Protein AF-A0A1G0D298-F1 (afdb_monomer_lite)

Structure (mmCIF, N/CA/C/O backbone):
data_AF-A0A1G0D298-F1
#
_entry.id   AF-A0A1G0D298-F1
#
loop_
_atom_site.group_PDB
_atom_site.id
_atom_site.type_symbol
_atom_site.label_atom_id
_atom_site.label_alt_id
_atom_site.label_comp_id
_atom_site.label_asym_id
_atom_site.label_entity_id
_atom_site.label_seq_id
_atom_site.pdbx_PDB_ins_code
_atom_site.Cartn_x
_atom_site.Cartn_y
_atom_site.Cartn_z
_atom_site.occupancy
_atom_site.B_iso_or_equiv
_atom_site.auth_seq_id
_atom_site.auth_comp_id
_atom_site.auth_asym_id
_atom_site.auth_atom_id
_atom_site.pdbx_PDB_model_num
ATOM 1 N N . MET A 1 1 ? 20.058 -48.415 55.001 1.00 43.28 1 MET A N 1
ATOM 2 C CA . MET A 1 1 ? 18.590 -48.227 55.033 1.00 43.28 1 MET A CA 1
ATOM 3 C C . MET A 1 1 ? 18.294 -46.803 54.599 1.00 43.28 1 MET A C 1
ATOM 5 O O . MET A 1 1 ? 18.730 -45.895 55.290 1.00 43.28 1 MET A O 1
ATOM 9 N N . ALA A 1 2 ? 17.640 -46.599 53.455 1.00 49.59 2 ALA A N 1
ATOM 10 C CA . ALA A 1 2 ? 17.207 -45.273 53.014 1.00 49.59 2 ALA A CA 1
ATOM 11 C C . ALA A 1 2 ? 15.739 -45.077 53.420 1.00 49.59 2 ALA A C 1
ATOM 13 O O . ALA A 1 2 ? 14.892 -45.884 53.045 1.00 49.59 2 ALA A O 1
ATOM 14 N N . ALA A 1 3 ? 15.453 -44.050 54.221 1.00 57.47 3 ALA A N 1
ATOM 15 C CA . ALA A 1 3 ? 14.095 -43.686 54.610 1.00 57.47 3 ALA A CA 1
ATOM 16 C C . ALA A 1 3 ? 13.545 -42.665 53.605 1.00 57.47 3 ALA A C 1
ATOM 18 O O . ALA A 1 3 ? 14.071 -41.560 53.490 1.00 57.47 3 ALA A O 1
ATOM 19 N N . ALA A 1 4 ? 12.509 -43.049 52.860 1.00 60.84 4 ALA A N 1
ATOM 20 C CA . ALA A 1 4 ? 11.798 -42.151 51.959 1.00 60.84 4 ALA A CA 1
ATOM 21 C C . ALA A 1 4 ? 10.780 -41.325 52.761 1.00 60.84 4 ALA A C 1
ATOM 23 O O . ALA A 1 4 ? 9.843 -41.870 53.342 1.00 60.84 4 ALA A O 1
ATOM 24 N N . LEU A 1 5 ? 10.976 -40.008 52.799 1.00 64.50 5 LEU A N 1
ATOM 25 C CA . LEU A 1 5 ? 10.014 -39.054 53.347 1.00 64.50 5 LEU A CA 1
ATOM 26 C C . LEU A 1 5 ? 8.929 -38.804 52.292 1.00 64.50 5 LEU A C 1
ATOM 28 O O . LEU A 1 5 ? 9.199 -38.211 51.250 1.00 64.50 5 LEU A O 1
ATOM 32 N N . ALA A 1 6 ? 7.707 -39.270 52.549 1.00 67.06 6 ALA A N 1
ATOM 33 C CA . ALA A 1 6 ? 6.550 -38.952 51.720 1.00 67.06 6 ALA A CA 1
ATOM 34 C C . ALA A 1 6 ? 5.976 -37.589 52.145 1.00 67.06 6 ALA A C 1
ATOM 36 O O . ALA A 1 6 ? 5.489 -37.447 53.266 1.00 67.06 6 ALA A O 1
ATOM 37 N N . LEU A 1 7 ? 6.035 -36.58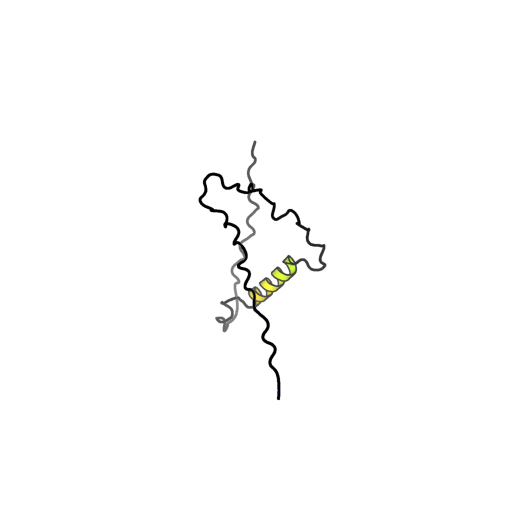6 51.261 1.00 70.19 7 LEU A N 1
ATOM 38 C CA . LEU A 1 7 ? 5.311 -35.325 51.447 1.00 70.19 7 LEU A CA 1
ATOM 39 C C . LEU A 1 7 ? 3.870 -35.467 50.929 1.00 70.19 7 LEU A C 1
ATOM 41 O O . LEU A 1 7 ? 3.675 -36.006 49.837 1.00 70.19 7 LEU A O 1
ATOM 45 N N . PRO A 1 8 ? 2.858 -34.949 51.648 1.00 68.00 8 PRO A N 1
ATOM 46 C CA . PRO A 1 8 ? 1.497 -34.915 51.139 1.00 68.00 8 PRO A CA 1
ATOM 47 C 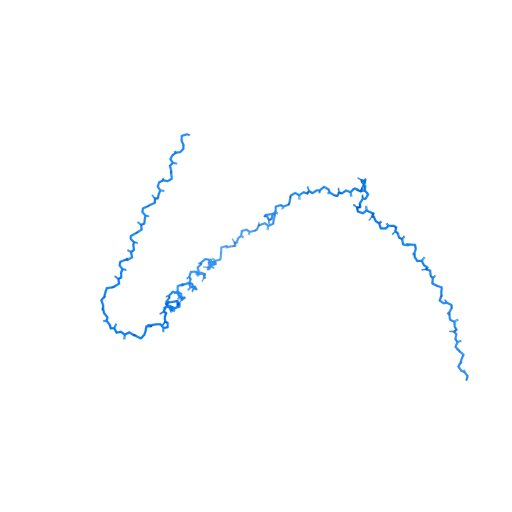C . PRO A 1 8 ? 1.377 -33.849 50.041 1.00 68.00 8 PRO A C 1
ATOM 49 O O . PRO A 1 8 ? 1.589 -32.660 50.282 1.00 68.00 8 PRO A O 1
ATOM 52 N N . LEU A 1 9 ? 1.010 -34.269 48.828 1.00 64.88 9 LEU A N 1
ATOM 53 C CA . LEU A 1 9 ? 0.569 -33.363 47.769 1.00 64.88 9 LEU A CA 1
ATOM 54 C C . LEU A 1 9 ? -0.867 -32.918 48.077 1.00 64.88 9 LEU A C 1
ATOM 56 O O . LEU A 1 9 ? -1.826 -33.638 47.804 1.00 64.88 9 LEU A O 1
ATOM 60 N N . ALA A 1 10 ? -1.026 -31.729 48.654 1.00 68.56 10 ALA A N 1
ATOM 61 C CA . ALA A 1 10 ? -2.328 -31.078 48.735 1.00 68.56 10 ALA A CA 1
ATOM 62 C C . ALA A 1 10 ? -2.649 -30.434 47.377 1.00 68.56 10 ALA A C 1
ATOM 64 O O . ALA A 1 10 ? -2.085 -29.403 47.012 1.00 68.56 10 ALA A O 1
ATOM 65 N N . ALA A 1 11 ? -3.544 -31.059 46.611 1.00 67.69 11 ALA A N 1
ATOM 66 C CA . ALA A 1 11 ? -4.078 -30.487 45.381 1.00 67.69 11 ALA A CA 1
ATOM 67 C C . ALA A 1 11 ? -5.183 -29.474 45.723 1.00 67.69 11 ALA A C 1
ATOM 69 O O . ALA A 1 11 ? -6.336 -29.840 45.941 1.00 67.69 11 ALA A O 1
ATOM 70 N N . CYS A 1 12 ? -4.838 -28.188 45.778 1.00 69.38 12 CYS A N 1
ATOM 71 C CA . CYS A 1 12 ? -5.831 -27.121 45.856 1.00 69.38 12 CYS A CA 1
ATOM 72 C C . CYS A 1 12 ? -6.443 -26.910 44.465 1.00 69.38 12 CYS A C 1
ATOM 74 O O . CYS A 1 12 ? -5.798 -26.338 43.584 1.00 69.38 12 CYS A O 1
ATOM 76 N N . ALA A 1 13 ? -7.683 -27.356 44.257 1.00 67.50 13 ALA A N 1
ATOM 77 C CA . ALA A 1 13 ? -8.453 -26.977 43.078 1.00 67.50 13 ALA A CA 1
ATOM 78 C C . ALA A 1 13 ? -8.683 -25.457 43.113 1.00 67.50 13 ALA A C 1
ATOM 80 O O . ALA A 1 13 ? -9.372 -24.942 43.994 1.00 67.50 13 ALA A O 1
ATOM 81 N N . GLN A 1 14 ? -8.060 -24.731 42.185 1.00 73.50 14 GLN A N 1
ATOM 82 C CA . GLN A 1 14 ? -8.294 -23.299 42.022 1.00 73.50 14 GLN A CA 1
ATOM 83 C C . GLN A 1 14 ? -9.752 -23.104 41.573 1.00 73.50 14 GLN A C 1
ATOM 85 O O . GLN A 1 14 ? -10.165 -23.754 40.605 1.00 73.50 14 GLN A O 1
ATOM 90 N N . PRO A 1 15 ? -10.546 -22.242 42.234 1.00 67.44 15 PRO A N 1
ATOM 91 C CA . PRO A 1 15 ? -11.865 -21.901 41.729 1.00 67.44 15 PRO A CA 1
ATOM 92 C C . PRO A 1 15 ? -11.698 -21.299 40.333 1.00 67.44 15 PRO A C 1
ATOM 94 O O . PRO A 1 15 ? -11.059 -20.263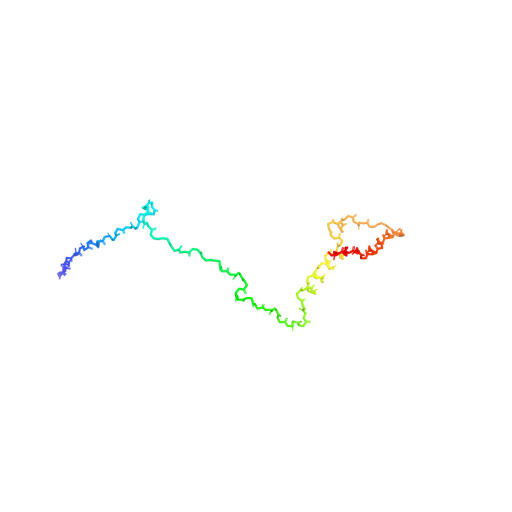 40.153 1.00 67.44 15 PRO A O 1
ATOM 97 N N . THR A 1 16 ? -12.238 -21.984 39.326 1.00 73.12 16 THR A N 1
ATOM 98 C CA . THR A 1 16 ? -12.301 -21.447 37.968 1.00 73.12 16 THR A CA 1
ATOM 99 C C . THR A 1 16 ? -13.255 -20.265 38.000 1.00 73.12 16 THR A C 1
ATOM 101 O O . THR A 1 16 ? -14.446 -20.435 38.263 1.00 73.12 16 THR A O 1
ATOM 104 N N . ALA A 1 17 ? -12.729 -19.061 37.771 1.00 76.00 17 ALA A N 1
ATOM 105 C CA . ALA A 1 17 ? -13.569 -17.891 37.586 1.00 76.00 17 ALA A CA 1
ATOM 106 C C . ALA A 1 17 ? -14.528 -18.159 36.410 1.00 76.00 17 ALA A C 1
ATOM 108 O O . ALA A 1 17 ? -14.085 -18.684 35.381 1.00 76.00 17 ALA A O 1
ATOM 109 N N . PRO A 1 18 ? -15.827 -17.841 36.544 1.00 73.94 18 PRO A N 1
ATOM 110 C CA . PRO A 1 18 ? -16.773 -18.034 35.458 1.00 73.94 18 PRO A CA 1
ATOM 111 C C . PRO A 1 18 ? -16.296 -17.253 34.231 1.00 73.94 18 PRO A C 1
ATOM 113 O O . PRO A 1 18 ? -16.030 -16.051 34.299 1.00 73.94 18 PRO A O 1
ATOM 116 N N . ARG A 1 19 ? -16.151 -17.958 33.106 1.00 75.44 19 ARG A N 1
ATOM 117 C CA . ARG A 1 19 ? -15.831 -17.336 31.822 1.00 75.44 19 ARG A CA 1
ATOM 118 C C . ARG A 1 19 ? -17.016 -16.447 31.419 1.00 75.44 19 ARG A C 1
ATOM 120 O O . ARG A 1 19 ? -18.147 -16.921 31.507 1.00 75.44 19 ARG A O 1
ATOM 127 N N . PRO A 1 20 ? -16.785 -15.204 30.965 1.00 73.12 20 PRO A N 1
ATOM 128 C CA . PRO A 1 20 ? -17.859 -14.357 30.465 1.00 73.12 20 PRO A CA 1
ATOM 129 C C . PRO A 1 20 ? -18.617 -15.066 29.340 1.00 73.12 20 PRO A C 1
ATOM 131 O O . PRO A 1 20 ? -17.998 -15.558 28.391 1.00 73.12 20 PRO A O 1
ATOM 134 N N . ASP A 1 21 ? -19.942 -15.125 29.456 1.00 78.38 21 ASP A N 1
ATOM 135 C CA . ASP A 1 21 ? -20.806 -15.612 28.387 1.00 78.38 21 ASP A CA 1
ATOM 136 C C . ASP A 1 21 ? -20.906 -14.537 27.299 1.00 78.38 21 ASP A C 1
ATOM 138 O O . ASP A 1 21 ? -21.491 -13.469 27.494 1.00 78.38 21 ASP A O 1
ATOM 142 N N . ALA A 1 22 ? -20.316 -14.817 26.138 1.00 72.12 22 ALA A N 1
ATOM 143 C CA . ALA A 1 22 ? -20.362 -13.913 24.995 1.00 72.12 22 ALA A CA 1
ATOM 144 C C . ALA A 1 22 ? -21.789 -13.723 24.444 1.00 72.12 22 ALA A C 1
ATOM 146 O O . ALA A 1 22 ? -22.034 -12.734 23.760 1.00 72.12 22 ALA A O 1
ATOM 147 N N . ALA A 1 23 ? -22.720 -14.637 24.742 1.00 79.38 23 ALA A N 1
ATOM 148 C CA . ALA A 1 23 ? -24.115 -14.563 24.315 1.00 79.38 23 ALA A CA 1
ATOM 149 C C . ALA A 1 23 ? -25.028 -13.837 25.319 1.00 79.38 23 ALA A C 1
ATOM 151 O O . ALA 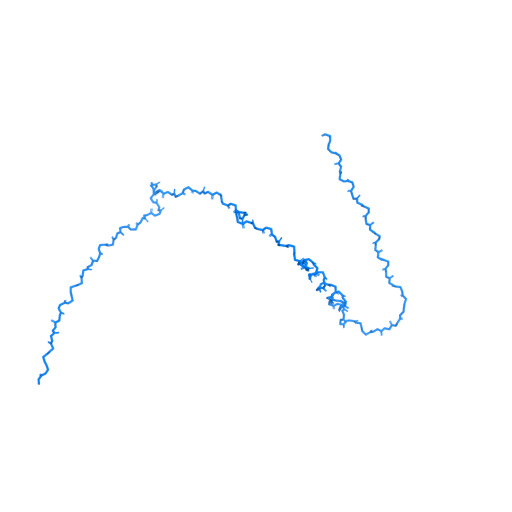A 1 23 ? -26.196 -13.586 25.012 1.00 79.38 23 ALA A O 1
ATOM 152 N N . ALA A 1 24 ? -24.528 -13.472 26.505 1.00 81.88 24 ALA A N 1
ATOM 153 C CA . ALA A 1 24 ? -25.324 -12.735 27.476 1.00 81.88 24 ALA A CA 1
ATOM 154 C C . ALA A 1 24 ? -25.658 -11.326 26.949 1.00 81.88 24 ALA A C 1
ATOM 156 O O . ALA A 1 24 ? -24.781 -10.540 26.598 1.00 81.88 24 ALA A O 1
ATOM 157 N N . ALA A 1 25 ? -26.952 -10.990 26.930 1.00 77.19 25 ALA A N 1
ATOM 158 C CA . ALA A 1 25 ? -27.475 -9.751 26.339 1.00 77.19 25 ALA A CA 1
ATOM 159 C C . ALA A 1 25 ? -26.912 -8.459 26.963 1.00 77.19 25 ALA A C 1
ATOM 161 O O . ALA A 1 25 ? -26.899 -7.416 26.318 1.00 77.19 25 ALA A O 1
ATOM 162 N N . ASN A 1 26 ? -26.438 -8.535 28.209 1.00 80.81 26 ASN A N 1
ATOM 163 C CA . ASN A 1 26 ? -25.892 -7.403 28.960 1.00 80.81 26 ASN A CA 1
ATOM 164 C C . ASN A 1 26 ? -24.359 -7.422 29.034 1.00 80.81 26 ASN A C 1
ATOM 166 O O . ASN A 1 26 ? -23.772 -6.743 29.878 1.00 80.81 26 ASN A O 1
ATOM 170 N N . THR A 1 27 ? -23.696 -8.218 28.194 1.00 82.12 27 THR A N 1
ATOM 171 C CA . THR A 1 27 ? -22.236 -8.233 28.133 1.00 82.12 27 THR A CA 1
ATOM 172 C C . THR A 1 27 ? -21.743 -6.876 27.644 1.00 82.12 27 THR A C 1
ATOM 174 O O . THR A 1 27 ? -22.035 -6.456 26.526 1.00 82.12 27 THR A O 1
ATOM 177 N N . ALA A 1 28 ? -21.000 -6.172 28.498 1.00 80.88 28 ALA A N 1
ATOM 178 C CA . ALA A 1 28 ? -20.390 -4.902 28.135 1.00 80.88 28 ALA A CA 1
ATOM 179 C C . ALA A 1 28 ? -19.384 -5.125 26.996 1.00 80.88 28 ALA A C 1
ATOM 181 O O . ALA A 1 28 ? -18.436 -5.900 27.137 1.00 80.88 28 ALA A O 1
ATOM 182 N N . VAL A 1 29 ? -19.589 -4.438 25.871 1.00 83.06 29 VAL A N 1
ATOM 183 C CA . VAL A 1 29 ? -18.688 -4.480 24.714 1.00 83.06 29 VAL A CA 1
ATOM 184 C C . VAL A 1 29 ? -17.910 -3.165 24.648 1.00 83.06 29 VAL A C 1
ATOM 186 O O . VAL A 1 29 ? -18.516 -2.099 24.794 1.00 83.06 29 VAL A O 1
ATOM 189 N N . PRO A 1 30 ? -16.583 -3.196 24.429 1.00 86.44 30 PRO A N 1
ATOM 190 C CA . PRO A 1 30 ? -15.816 -1.983 24.180 1.00 86.44 30 PRO A CA 1
ATOM 191 C C . PRO A 1 30 ? -16.364 -1.219 22.972 1.00 86.44 30 PRO A C 1
ATOM 193 O O . PRO A 1 30 ? -16.674 -1.813 21.939 1.00 86.44 30 PRO A O 1
ATOM 196 N N . ALA A 1 31 ? -16.446 0.107 23.079 1.00 88.25 31 ALA A N 1
ATOM 197 C CA . ALA A 1 31 ? -16.812 0.942 21.944 1.00 88.25 31 ALA A CA 1
ATOM 198 C C . ALA A 1 31 ? -15.761 0.808 20.830 1.00 88.25 31 ALA A C 1
ATOM 200 O O . ALA A 1 31 ? -14.562 0.968 21.066 1.00 88.25 31 ALA A O 1
ATOM 201 N N . SER A 1 32 ? -16.207 0.526 19.607 1.00 89.44 32 SER A N 1
ATOM 202 C CA . SER A 1 32 ? -15.338 0.522 18.433 1.00 89.44 32 SER A CA 1
ATOM 203 C C . SER A 1 32 ? -14.967 1.957 18.053 1.00 89.44 32 SER A C 1
ATOM 205 O O . SER A 1 32 ? -15.852 2.775 17.803 1.00 89.44 32 SER A O 1
ATOM 207 N N . GLY A 1 33 ? -13.670 2.254 17.977 1.00 92.31 33 GLY A N 1
ATOM 208 C CA . GLY A 1 33 ? -13.147 3.525 17.475 1.00 92.31 33 GLY A CA 1
ATOM 209 C C . GLY A 1 33 ? -12.404 3.340 16.153 1.00 92.31 33 GLY A C 1
ATOM 210 O O . GLY A 1 33 ? -11.713 2.339 15.963 1.00 92.31 33 GLY A O 1
ATOM 211 N N . TYR A 1 34 ? -12.520 4.310 15.242 1.00 93.12 34 TYR A N 1
ATOM 212 C CA . TYR A 1 34 ? -11.660 4.361 14.060 1.00 93.12 34 TYR A CA 1
ATOM 213 C C . TYR A 1 34 ? -10.287 4.904 14.453 1.00 93.12 34 TYR A C 1
ATOM 215 O O . TYR A 1 34 ? -10.177 6.008 14.988 1.00 93.12 34 TYR A O 1
ATOM 223 N N . ARG A 1 35 ? -9.238 4.141 14.148 1.00 94.25 35 ARG A N 1
ATOM 224 C CA . ARG A 1 35 ? -7.852 4.583 14.270 1.00 94.25 35 ARG A CA 1
ATOM 225 C C . ARG A 1 35 ? -7.264 4.724 12.875 1.00 94.25 35 ARG A C 1
ATOM 227 O O . ARG A 1 35 ? -7.267 3.765 12.107 1.00 94.25 35 ARG A O 1
ATOM 234 N N . SER A 1 36 ? -6.770 5.915 12.547 1.00 95.25 36 SER A N 1
ATOM 23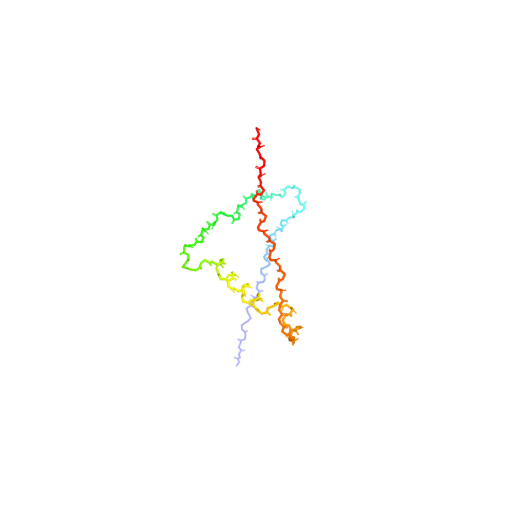5 C CA . SER A 1 36 ? -6.165 6.155 11.237 1.00 95.25 36 SER A CA 1
ATOM 236 C C . SER A 1 36 ? -4.895 5.325 11.075 1.00 95.25 36 SER A C 1
ATOM 238 O O . SER A 1 36 ? -4.008 5.355 11.927 1.00 95.25 36 SER A O 1
ATOM 240 N N . VAL A 1 37 ? -4.759 4.655 9.931 1.00 94.00 37 VAL A N 1
ATOM 241 C CA . VAL A 1 37 ? -3.511 3.974 9.544 1.00 94.00 37 VAL A CA 1
ATOM 242 C C . VAL A 1 37 ? -2.342 4.950 9.369 1.00 94.00 37 VAL A C 1
ATOM 244 O O . VAL A 1 37 ? -1.184 4.548 9.423 1.00 94.00 37 VAL A O 1
ATOM 247 N N . PHE A 1 38 ? -2.642 6.242 9.214 1.00 95.56 38 PHE A N 1
ATOM 248 C CA . PHE A 1 38 ? -1.660 7.313 9.078 1.00 95.56 38 PHE A CA 1
ATOM 249 C C . PHE A 1 38 ? -1.362 8.042 10.391 1.00 95.56 38 PHE A C 1
ATOM 251 O O . PHE A 1 38 ? -0.645 9.036 10.362 1.00 95.56 38 PHE A O 1
ATOM 258 N N . GLU A 1 39 ? -1.871 7.578 11.541 1.00 96.00 39 GLU A N 1
ATOM 259 C CA . GLU A 1 39 ? -1.594 8.214 12.844 1.00 96.00 39 GLU A CA 1
ATOM 260 C C . GLU A 1 39 ? -0.087 8.362 13.111 1.00 96.00 39 GLU A C 1
ATOM 262 O O . GLU A 1 39 ? 0.345 9.330 13.727 1.00 96.00 39 GLU A O 1
ATOM 267 N N . HIS A 1 40 ? 0.712 7.436 12.573 1.00 94.38 40 HIS A N 1
ATOM 268 C CA . HIS A 1 40 ? 2.173 7.422 12.685 1.00 94.38 40 HIS A CA 1
ATOM 269 C C . HIS A 1 40 ? 2.864 7.573 11.329 1.00 94.38 40 HIS A C 1
ATOM 271 O O . HIS A 1 40 ? 4.001 7.131 11.157 1.00 94.38 40 HIS A O 1
ATOM 277 N N . TYR A 1 41 ? 2.178 8.153 10.340 1.00 92.88 41 TYR A N 1
ATOM 278 C CA . TYR A 1 41 ? 2.779 8.368 9.032 1.00 92.88 41 TYR A CA 1
ATOM 2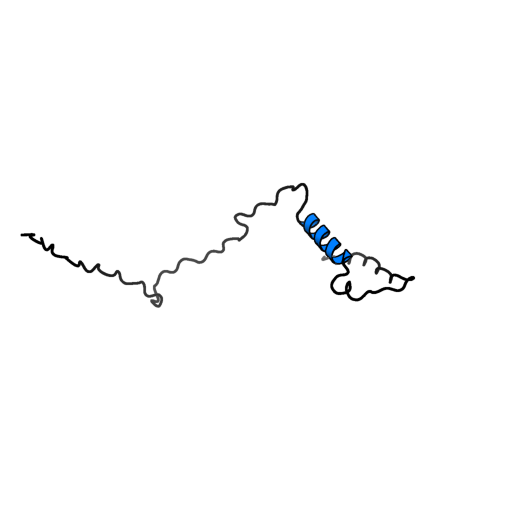79 C C . TYR A 1 41 ? 3.986 9.297 9.152 1.00 92.88 41 TYR A C 1
ATOM 281 O O . TYR A 1 41 ? 3.896 10.411 9.669 1.00 92.88 41 TYR A O 1
ATOM 289 N N . ARG A 1 42 ? 5.119 8.843 8.618 1.00 90.38 42 ARG A N 1
ATOM 290 C CA . ARG A 1 42 ? 6.317 9.654 8.443 1.00 90.38 42 ARG A CA 1
ATOM 291 C C . ARG A 1 42 ? 6.587 9.775 6.951 1.00 90.38 42 ARG A C 1
ATOM 293 O O . ARG A 1 42 ? 6.650 8.763 6.258 1.00 90.38 42 ARG A O 1
ATOM 300 N N . ALA A 1 43 ? 6.781 11.002 6.478 1.00 85.94 43 ALA A N 1
ATOM 301 C CA . ALA A 1 43 ? 7.252 11.225 5.120 1.00 85.94 43 ALA A CA 1
ATOM 302 C C . ALA A 1 43 ? 8.613 10.540 4.911 1.00 85.94 43 ALA A C 1
ATOM 304 O O . ALA A 1 43 ? 9.469 10.557 5.803 1.00 85.94 43 ALA A O 1
ATOM 305 N N . ALA A 1 44 ? 8.803 9.949 3.731 1.00 81.38 44 ALA A N 1
ATOM 306 C CA . ALA A 1 44 ? 10.111 9.462 3.315 1.00 81.38 44 ALA A CA 1
ATOM 307 C C . ALA A 1 44 ? 11.106 10.634 3.271 1.00 81.38 44 ALA A C 1
ATOM 309 O O . ALA A 1 44 ? 10.739 11.759 2.923 1.00 81.38 44 ALA A O 1
ATOM 310 N N . GLY A 1 45 ? 12.352 10.380 3.674 1.00 81.19 45 GLY A N 1
ATOM 311 C CA . GLY A 1 45 ? 13.410 11.386 3.616 1.00 81.19 45 GLY A CA 1
ATOM 312 C C . GLY A 1 45 ? 13.789 11.727 2.174 1.00 81.19 45 GLY A C 1
ATOM 313 O O . GLY A 1 45 ? 13.459 11.000 1.239 1.00 81.19 45 GLY A O 1
ATOM 314 N N . ASN A 1 46 ? 14.529 12.824 1.998 1.00 74.19 46 ASN A N 1
ATOM 315 C CA . ASN A 1 46 ? 15.143 13.150 0.711 1.00 74.19 46 ASN A CA 1
ATOM 316 C C . ASN A 1 46 ? 16.315 12.196 0.457 1.00 74.19 46 ASN A C 1
ATOM 318 O O . ASN A 1 46 ? 17.467 12.492 0.771 1.00 74.19 46 ASN A O 1
ATOM 322 N N . GLU A 1 47 ? 15.999 11.019 -0.064 1.00 79.31 47 GLU A N 1
ATOM 323 C CA . GLU A 1 47 ? 16.978 10.034 -0.498 1.00 79.31 47 GLU A CA 1
ATOM 324 C C . GLU A 1 47 ? 17.716 10.551 -1.739 1.00 79.31 47 GLU A C 1
ATOM 326 O O . GLU A 1 47 ? 17.113 11.114 -2.654 1.00 79.31 47 GLU A O 1
ATOM 331 N N . GLN A 1 48 ? 19.035 10.338 -1.785 1.00 79.25 48 GLN A N 1
ATOM 332 C CA . GLN A 1 48 ? 19.868 10.678 -2.949 1.00 79.25 48 GLN A CA 1
ATOM 333 C C . GLN A 1 48 ? 19.406 9.942 -4.215 1.00 79.25 48 GLN A C 1
ATOM 335 O O . GLN A 1 48 ? 19.551 10.455 -5.323 1.00 79.25 48 GLN A O 1
ATOM 340 N N . THR A 1 49 ? 18.801 8.767 -4.042 1.00 78.62 49 THR A N 1
ATOM 341 C CA . THR A 1 49 ? 18.153 8.007 -5.107 1.00 78.62 49 THR A CA 1
ATOM 342 C C . THR A 1 49 ? 16.736 7.665 -4.655 1.00 78.62 49 THR A C 1
ATOM 344 O O . THR A 1 49 ? 16.558 6.721 -3.891 1.00 78.62 49 THR A O 1
ATOM 347 N N . PRO A 1 50 ? 15.721 8.424 -5.104 1.00 83.50 50 PRO A N 1
ATOM 348 C CA . PRO A 1 50 ? 14.328 8.143 -4.794 1.00 83.50 50 PRO A CA 1
ATOM 349 C C . PRO A 1 50 ? 13.938 6.714 -5.205 1.00 83.50 50 PRO A C 1
ATOM 351 O O . PRO A 1 50 ? 14.371 6.263 -6.273 1.00 83.50 50 PRO A O 1
ATOM 354 N N . PRO A 1 51 ? 13.034 6.030 -4.482 1.00 82.44 51 PRO A N 1
ATOM 355 C CA . PRO A 1 51 ? 12.648 4.649 -4.793 1.00 82.44 51 PRO A CA 1
ATOM 356 C C . PRO A 1 51 ? 12.089 4.505 -6.215 1.00 82.44 51 PRO A C 1
ATOM 358 O O . PRO A 1 51 ? 12.331 3.520 -6.910 1.00 82.44 51 PRO A O 1
ATOM 361 N N . ALA A 1 52 ? 11.418 5.553 -6.701 1.00 86.31 52 ALA A N 1
ATOM 362 C CA . ALA A 1 52 ? 10.914 5.630 -8.066 1.00 86.31 52 ALA A CA 1
ATOM 363 C C . ALA A 1 52 ? 12.019 5.575 -9.140 1.00 86.31 52 ALA A C 1
ATOM 365 O O . ALA A 1 52 ? 11.759 5.119 -10.250 1.00 86.31 52 ALA A O 1
ATOM 366 N N . GLN A 1 53 ? 13.239 6.051 -8.860 1.00 88.00 53 GLN A N 1
ATOM 367 C CA . GLN A 1 53 ? 14.365 5.915 -9.793 1.00 88.00 53 GLN A CA 1
ATOM 368 C C . GLN A 1 53 ? 14.853 4.466 -9.869 1.00 88.00 53 GLN A C 1
ATOM 370 O O . GLN A 1 53 ? 15.079 3.970 -10.969 1.00 88.00 53 GLN A O 1
ATOM 375 N N . VAL A 1 54 ? 14.931 3.772 -8.730 1.00 90.88 54 VAL A N 1
ATOM 376 C CA . VAL A 1 54 ? 15.319 2.353 -8.675 1.00 90.88 54 VAL A CA 1
ATOM 377 C C . VAL A 1 54 ? 14.346 1.496 -9.484 1.00 90.88 54 VAL A C 1
ATOM 379 O O . VAL A 1 54 ? 14.761 0.667 -10.288 1.00 90.88 54 VAL A O 1
ATOM 382 N N . TRP A 1 55 ? 13.043 1.727 -9.318 1.00 91.56 55 TRP A N 1
ATOM 383 C CA . TRP A 1 55 ? 12.020 0.969 -10.041 1.00 91.56 55 TRP A CA 1
ATOM 384 C C . TRP A 1 55 ? 12.015 1.256 -11.540 1.00 91.56 55 TRP A C 1
ATOM 386 O O . TRP A 1 55 ? 11.833 0.339 -12.334 1.00 91.56 55 TRP A O 1
ATOM 396 N N . ARG A 1 56 ? 12.252 2.510 -11.940 1.00 93.44 56 ARG A N 1
ATOM 397 C CA . ARG A 1 56 ? 12.404 2.852 -13.360 1.00 93.44 56 ARG A CA 1
ATOM 398 C C . ARG A 1 56 ? 13.593 2.132 -13.983 1.00 93.44 56 ARG A C 1
ATOM 400 O O . ARG A 1 56 ? 13.403 1.459 -14.983 1.00 93.44 56 ARG A O 1
ATOM 407 N N . ALA A 1 57 ? 14.758 2.174 -13.340 1.00 92.94 57 ALA A N 1
ATOM 408 C CA . ALA A 1 57 ? 15.946 1.483 -13.834 1.00 92.94 57 ALA A CA 1
ATOM 409 C C . ALA A 1 57 ? 15.725 -0.035 -13.981 1.00 92.94 57 ALA A C 1
ATOM 411 O O . ALA A 1 57 ? 16.131 -0.626 -14.978 1.00 92.94 57 ALA A O 1
ATOM 412 N N . ALA A 1 58 ? 15.039 -0.664 -13.021 1.00 90.25 58 ALA A N 1
ATOM 413 C CA . ALA A 1 58 ? 14.687 -2.080 -13.114 1.00 90.25 58 ALA A CA 1
ATOM 414 C C . ALA A 1 58 ? 13.748 -2.373 -14.299 1.00 90.25 58 ALA A C 1
ATOM 416 O O . ALA A 1 58 ? 13.951 -3.346 -15.025 1.00 90.25 58 ALA A O 1
ATOM 417 N N . ASN A 1 59 ? 12.747 -1.520 -14.524 1.00 90.81 59 ASN A N 1
ATOM 418 C CA . ASN A 1 59 ? 11.828 -1.663 -15.652 1.00 90.81 59 ASN A CA 1
ATOM 419 C C . ASN A 1 59 ? 12.528 -1.443 -16.997 1.00 90.81 59 ASN A C 1
ATOM 421 O O . ASN A 1 59 ? 12.258 -2.182 -17.940 1.00 90.81 59 ASN A O 1
ATOM 425 N N . ASP A 1 60 ? 13.433 -0.468 -17.078 1.00 90.75 60 ASP A N 1
ATOM 426 C CA . ASP A 1 60 ? 14.215 -0.185 -18.281 1.00 90.75 60 ASP A CA 1
ATOM 427 C C . ASP A 1 60 ? 15.112 -1.376 -18.644 1.00 90.75 60 ASP A C 1
ATOM 429 O O . ASP A 1 60 ? 15.206 -1.743 -19.815 1.00 90.75 60 ASP A O 1
ATOM 433 N N . GLU A 1 61 ? 15.710 -2.040 -17.651 1.00 88.19 61 GLU A N 1
ATOM 434 C CA . GLU A 1 61 ? 16.505 -3.247 -17.887 1.00 88.19 61 GLU A CA 1
ATOM 435 C C . GLU A 1 61 ? 15.644 -4.403 -18.412 1.00 88.19 61 GLU A C 1
ATOM 437 O O . GLU A 1 61 ? 15.994 -5.041 -19.404 1.00 88.19 61 GLU A O 1
ATOM 442 N N . VAL A 1 62 ? 14.471 -4.643 -17.821 1.00 84.81 62 VAL A N 1
ATOM 443 C CA . VAL A 1 62 ? 13.535 -5.666 -18.320 1.00 84.81 62 VAL A CA 1
ATOM 444 C C . VAL A 1 62 ? 13.026 -5.326 -19.727 1.00 84.81 62 VAL A C 1
ATOM 446 O O . VAL A 1 62 ? 12.893 -6.219 -20.569 1.00 84.81 62 VAL A O 1
ATOM 449 N N . ALA A 1 63 ? 12.779 -4.046 -20.014 1.00 83.25 63 ALA A N 1
ATOM 450 C CA . ALA A 1 63 ? 12.390 -3.581 -21.341 1.00 83.25 63 ALA A CA 1
ATOM 451 C C . ALA A 1 63 ? 13.508 -3.806 -22.371 1.00 83.25 63 ALA A C 1
ATOM 453 O O . ALA A 1 63 ? 13.235 -4.271 -23.478 1.00 83.25 63 ALA A O 1
ATOM 454 N N . ARG A 1 64 ? 14.770 -3.551 -21.999 1.00 81.75 64 ARG A N 1
ATOM 455 C CA . ARG A 1 64 ? 15.955 -3.799 -22.838 1.00 81.75 64 ARG A CA 1
ATOM 456 C C . ARG A 1 64 ? 16.135 -5.279 -23.168 1.00 81.75 64 ARG A C 1
ATOM 458 O O . ARG A 1 64 ? 16.571 -5.609 -24.267 1.00 81.75 64 ARG A O 1
ATOM 465 N N . LEU A 1 65 ? 15.765 -6.164 -22.247 1.00 80.75 65 LEU A N 1
ATOM 466 C CA . LEU A 1 65 ? 15.752 -7.613 -22.462 1.00 80.75 65 LEU A CA 1
ATOM 467 C C . LEU A 1 65 ? 14.593 -8.078 -23.371 1.00 80.75 65 LEU A C 1
ATOM 469 O O . LEU A 1 65 ? 14.483 -9.266 -23.663 1.00 80.75 65 LEU A O 1
ATOM 473 N N . GLY A 1 66 ? 13.740 -7.160 -23.844 1.00 72.19 66 GLY A N 1
ATOM 474 C CA . GLY A 1 66 ? 12.661 -7.436 -24.796 1.00 72.19 66 GLY A CA 1
ATOM 475 C C . GLY A 1 66 ? 11.438 -8.126 -24.187 1.00 72.19 66 GLY A C 1
ATOM 476 O O . GLY A 1 66 ? 10.553 -8.566 -24.925 1.00 72.19 66 GLY A O 1
ATOM 477 N N . GLY A 1 67 ? 11.364 -8.248 -22.857 1.00 68.94 67 GLY A N 1
ATOM 478 C CA . GLY A 1 67 ? 10.336 -9.046 -22.181 1.00 68.94 67 GLY A CA 1
ATOM 479 C C . GLY A 1 67 ? 10.265 -10.491 -22.707 1.00 68.94 67 GLY A C 1
ATOM 480 O O . GLY A 1 67 ? 11.217 -11.009 -23.286 1.00 68.94 67 GLY A O 1
ATOM 481 N N . HIS A 1 68 ? 9.111 -11.153 -22.573 1.00 60.78 68 HIS A N 1
ATOM 482 C CA . HIS A 1 68 ? 8.896 -12.504 -23.127 1.00 60.78 68 HIS A CA 1
ATOM 483 C C . HIS A 1 68 ? 9.100 -12.612 -24.658 1.00 60.78 68 HIS A C 1
ATOM 485 O O . HIS A 1 68 ? 9.179 -13.725 -25.174 1.00 60.78 68 HIS A O 1
ATOM 491 N N . ALA A 1 69 ? 9.218 -11.496 -25.389 1.00 59.50 69 ALA A N 1
ATOM 492 C CA . ALA A 1 69 ? 9.488 -11.482 -26.827 1.00 59.50 69 ALA A CA 1
ATOM 493 C C . ALA A 1 69 ? 10.988 -11.614 -27.181 1.00 59.50 69 ALA A C 1
ATOM 495 O O . ALA A 1 69 ? 11.313 -11.922 -28.327 1.00 59.50 69 ALA A O 1
ATOM 496 N N . GLY A 1 70 ? 11.906 -11.441 -26.219 1.00 55.72 70 GLY A N 1
ATOM 497 C CA . GLY A 1 70 ? 13.359 -11.516 -26.440 1.00 55.72 70 GLY A CA 1
ATOM 498 C C . GLY A 1 70 ? 13.899 -12.912 -26.787 1.00 55.72 70 GLY A C 1
ATOM 499 O O . GLY A 1 70 ? 14.979 -13.027 -27.355 1.00 55.72 70 GLY A O 1
ATOM 500 N N . HIS A 1 71 ? 13.143 -13.983 -26.517 1.00 54.19 71 HIS A N 1
ATOM 501 C CA . HIS A 1 71 ? 13.498 -15.348 -26.943 1.00 54.19 71 HIS A CA 1
ATOM 502 C C . HIS A 1 71 ? 13.040 -15.694 -28.367 1.00 54.19 71 HIS A C 1
ATOM 504 O O . HIS A 1 71 ? 13.300 -16.797 -28.832 1.00 54.19 71 HIS A O 1
ATOM 510 N N . SER A 1 72 ? 12.332 -14.792 -29.055 1.00 51.53 72 SER A N 1
ATOM 511 C CA . SER A 1 72 ? 11.746 -15.068 -30.378 1.00 51.53 72 SER A CA 1
ATOM 512 C C . SER A 1 72 ? 12.494 -14.417 -31.541 1.00 51.53 72 SER A C 1
ATOM 514 O O . SER A 1 72 ? 11.993 -14.440 -32.662 1.00 51.53 72 SER A O 1
ATOM 516 N N . LYS A 1 73 ? 13.658 -13.802 -31.302 1.00 49.88 73 LYS A N 1
ATOM 517 C CA . LYS A 1 73 ? 14.351 -13.010 -32.320 1.00 49.88 73 LYS A CA 1
ATOM 518 C C . LYS A 1 73 ? 15.761 -13.538 -32.580 1.00 49.88 73 LYS A C 1
ATOM 520 O O . LYS A 1 73 ? 16.752 -12.967 -32.145 1.00 49.88 73 LYS A O 1
ATOM 525 N N . GLU A 1 74 ? 15.826 -14.654 -33.299 1.00 50.50 74 GLU A N 1
ATOM 526 C CA . GLU A 1 74 ? 16.892 -14.844 -34.285 1.00 50.50 74 GLU A CA 1
ATOM 527 C C . GLU A 1 74 ? 16.548 -13.916 -35.467 1.00 50.50 74 GLU A C 1
ATOM 529 O O . GLU A 1 74 ? 15.520 -14.083 -36.122 1.00 50.50 74 GLU A O 1
ATOM 534 N N . ASP A 1 75 ? 17.337 -12.853 -35.646 1.00 52.31 75 ASP A N 1
ATOM 535 C CA . ASP A 1 75 ? 17.109 -11.782 -36.630 1.00 52.31 75 ASP A CA 1
ATOM 536 C C . ASP A 1 75 ? 17.239 -12.251 -38.093 1.00 52.31 75 ASP A C 1
ATOM 538 O O . ASP A 1 75 ? 18.011 -13.161 -38.407 1.00 52.31 75 ASP A O 1
ATOM 542 N N . PRO A 1 76 ? 16.598 -11.526 -39.030 1.00 42.75 76 PRO A N 1
ATOM 543 C CA . PRO A 1 76 ? 17.412 -10.863 -40.055 1.00 42.75 76 PRO A CA 1
ATOM 544 C C . PRO A 1 76 ? 17.065 -9.363 -40.227 1.00 42.75 76 PRO A C 1
ATOM 546 O O . PRO A 1 76 ? 16.079 -8.882 -39.663 1.00 42.75 76 PRO A O 1
ATOM 549 N N . PRO A 1 77 ? 17.910 -8.593 -40.945 1.00 50.16 77 PRO A N 1
ATOM 550 C CA . PRO A 1 77 ? 18.098 -7.171 -40.696 1.00 50.16 77 PRO A CA 1
ATOM 551 C C . PRO A 1 77 ? 17.135 -6.247 -41.454 1.00 50.16 77 PRO A C 1
ATOM 553 O O . PRO A 1 77 ? 16.671 -6.539 -42.551 1.00 50.16 77 PRO A O 1
ATOM 556 N N . ASP A 1 78 ? 17.021 -5.064 -40.856 1.00 51.12 78 ASP A N 1
ATOM 557 C CA . ASP A 1 78 ? 16.746 -3.749 -41.429 1.00 51.12 78 ASP A CA 1
ATOM 558 C C . ASP A 1 78 ? 15.313 -3.307 -41.781 1.00 51.12 78 ASP A C 1
ATOM 560 O O . ASP A 1 78 ? 14.529 -3.958 -42.465 1.00 51.12 78 ASP A O 1
ATOM 564 N N . THR A 1 79 ? 15.090 -2.050 -41.390 1.00 50.09 79 THR A N 1
ATOM 565 C CA . THR A 1 79 ? 14.033 -1.094 -41.745 1.00 50.09 79 THR A CA 1
ATOM 566 C C . THR A 1 79 ? 12.657 -1.162 -41.058 1.00 50.09 79 THR A C 1
ATOM 568 O O . THR A 1 79 ? 11.878 -2.101 -41.175 1.00 50.09 79 THR A O 1
ATOM 571 N N . SER A 1 80 ? 12.339 -0.013 -40.442 1.00 47.09 80 SER A N 1
ATOM 572 C CA . SER A 1 80 ? 11.034 0.468 -39.961 1.00 47.09 80 SER A CA 1
ATOM 573 C C . SER A 1 80 ? 10.611 0.027 -38.555 1.00 47.09 80 SER A C 1
ATOM 575 O O . SER A 1 80 ? 9.791 -0.868 -38.365 1.00 47.09 80 SER A O 1
ATOM 577 N N . ALA A 1 81 ? 11.100 0.756 -37.545 1.00 56.62 81 ALA A N 1
ATOM 578 C CA . ALA A 1 81 ? 10.404 0.846 -36.264 1.00 56.62 81 ALA A CA 1
ATOM 579 C C . ALA A 1 81 ? 8.982 1.401 -36.498 1.00 56.62 81 ALA A C 1
ATOM 581 O O . ALA A 1 81 ? 8.850 2.415 -37.192 1.00 56.62 81 ALA A O 1
ATOM 582 N N . PRO A 1 82 ? 7.914 0.797 -35.945 1.00 50.56 82 PRO A N 1
ATOM 583 C CA . PRO A 1 82 ? 6.606 1.426 -35.991 1.00 50.56 82 PRO A CA 1
ATOM 584 C C . PRO A 1 82 ? 6.647 2.695 -35.135 1.00 50.56 82 PRO A C 1
ATOM 586 O O . PRO A 1 82 ? 7.180 2.698 -34.023 1.00 50.56 82 PRO A O 1
ATOM 589 N N . ALA A 1 83 ? 6.117 3.783 -35.693 1.00 60.47 83 ALA A N 1
ATOM 590 C CA . ALA A 1 83 ? 6.086 5.093 -35.065 1.00 60.47 83 ALA A CA 1
ATOM 591 C C . ALA A 1 83 ? 5.510 5.009 -33.646 1.00 60.47 83 ALA A C 1
ATOM 593 O O . ALA A 1 83 ? 4.411 4.495 -33.426 1.00 60.47 83 ALA A O 1
ATOM 594 N N . GLN A 1 84 ? 6.262 5.548 -32.690 1.00 61.75 84 GLN A N 1
ATOM 595 C CA . GLN A 1 84 ? 5.780 5.816 -31.344 1.00 61.75 84 GLN A CA 1
ATOM 596 C C . GLN A 1 84 ? 4.530 6.710 -31.469 1.00 61.75 84 GLN A C 1
ATOM 598 O O . GLN A 1 84 ? 4.605 7.740 -32.150 1.00 61.75 84 GLN A O 1
ATOM 603 N N . PRO A 1 85 ? 3.368 6.342 -30.899 1.00 57.50 85 PRO A N 1
ATOM 604 C CA . PRO A 1 85 ? 2.198 7.203 -30.972 1.00 57.50 85 PRO A CA 1
ATOM 605 C C . PRO A 1 85 ? 2.513 8.521 -30.260 1.00 57.50 85 PRO A C 1
ATOM 607 O O . PRO A 1 85 ? 3.076 8.529 -29.163 1.00 57.50 85 PRO A O 1
ATOM 610 N N . ALA A 1 86 ? 2.187 9.632 -30.923 1.00 66.94 86 ALA A N 1
ATOM 611 C CA . ALA A 1 86 ? 2.399 10.974 -30.398 1.00 66.94 86 ALA A CA 1
ATOM 612 C C . ALA A 1 86 ? 1.766 11.123 -28.999 1.00 66.94 86 ALA A C 1
ATOM 614 O O . ALA A 1 86 ? 0.734 10.497 -28.732 1.00 66.94 86 ALA A O 1
ATOM 615 N N . PRO A 1 87 ? 2.334 11.962 -28.110 1.00 60.47 87 PRO A N 1
ATOM 616 C CA . PRO A 1 87 ? 1.732 12.212 -26.810 1.00 60.47 87 PRO A CA 1
ATOM 617 C C . PRO A 1 87 ? 0.303 12.727 -27.006 1.00 60.47 87 PRO A C 1
ATOM 619 O O . PRO A 1 87 ? 0.086 13.723 -27.699 1.00 60.47 87 PRO A O 1
ATOM 622 N N . LEU A 1 88 ? -0.670 12.051 -26.393 1.00 58.44 88 LEU A N 1
ATOM 623 C CA . LEU A 1 88 ? -2.022 12.579 -26.250 1.00 58.44 88 LEU A CA 1
ATOM 624 C C . LEU A 1 88 ? -1.920 13.941 -25.553 1.00 58.44 88 LEU A C 1
ATOM 626 O O . LEU A 1 88 ? -1.373 14.042 -24.454 1.00 58.44 88 LEU A O 1
ATOM 630 N N . ALA A 1 89 ? -2.422 14.989 -26.210 1.00 66.69 89 ALA A N 1
ATOM 631 C CA . ALA A 1 89 ? -2.570 16.304 -25.599 1.00 66.69 89 ALA A CA 1
ATOM 632 C C . ALA A 1 89 ? -3.302 16.168 -24.247 1.00 66.69 89 ALA A C 1
ATOM 634 O O . ALA A 1 89 ? -4.205 15.331 -24.140 1.00 66.69 89 ALA A O 1
ATOM 635 N N . PRO A 1 90 ? -2.945 16.958 -23.215 1.00 59.38 90 PRO A N 1
ATOM 636 C CA . PRO A 1 90 ? -3.595 16.844 -21.919 1.00 59.38 90 PRO A CA 1
ATOM 637 C C . PRO A 1 90 ? -5.096 17.087 -22.079 1.00 59.38 90 PRO A C 1
ATOM 639 O O . PRO A 1 90 ? -5.523 18.115 -22.614 1.00 59.38 90 PRO A O 1
ATOM 642 N N . ALA A 1 91 ? -5.895 16.122 -21.622 1.00 57.22 91 ALA A N 1
ATOM 643 C CA . ALA A 1 91 ? -7.333 16.277 -21.526 1.00 57.22 91 ALA A CA 1
ATOM 644 C C . ALA A 1 91 ? -7.623 17.490 -20.632 1.00 57.22 91 ALA A C 1
ATOM 646 O O . ALA A 1 91 ? -7.220 17.532 -19.469 1.00 57.22 91 ALA A O 1
ATOM 647 N N . ARG A 1 92 ? -8.298 18.502 -21.187 1.00 58.00 92 ARG A N 1
ATOM 648 C CA . ARG A 1 92 ? -8.846 19.606 -20.399 1.00 58.00 92 ARG A CA 1
ATOM 649 C C . ARG A 1 92 ? -9.923 19.020 -19.491 1.00 58.00 92 ARG A C 1
ATOM 651 O O . ARG A 1 92 ? -11.017 18.713 -19.956 1.00 58.00 92 ARG A O 1
ATOM 658 N N . HIS A 1 93 ? -9.597 18.818 -18.218 1.00 58.44 93 HIS A N 1
ATOM 659 C CA . HIS A 1 93 ? -10.604 18.550 -17.201 1.00 58.44 93 HIS A CA 1
ATOM 660 C C . HIS A 1 93 ? -11.479 19.798 -17.083 1.00 58.44 93 HIS A C 1
ATOM 662 O O . HIS A 1 93 ? -10.972 20.902 -16.889 1.00 58.44 93 HIS A O 1
ATOM 668 N N . GLY A 1 94 ? -12.769 19.600 -17.347 1.00 48.97 94 GLY A N 1
ATOM 669 C CA . GLY A 1 94 ? -13.756 20.649 -17.523 1.00 48.97 94 GLY A CA 1
ATOM 670 C C . GLY A 1 94 ? -13.882 21.575 -16.322 1.00 48.97 94 GLY A C 1
ATOM 671 O O . GLY A 1 94 ? -13.707 21.186 -15.169 1.00 48.97 94 GLY A O 1
ATOM 672 N N . GLU A 1 95 ? -14.210 22.814 -16.654 1.00 49.19 95 GLU A N 1
ATOM 673 C CA . GLU A 1 95 ? -14.663 23.846 -15.742 1.00 49.19 95 GLU A CA 1
ATOM 674 C C . GLU A 1 95 ? -15.937 23.374 -15.034 1.00 49.19 95 GLU A C 1
ATOM 676 O O . GLU A 1 95 ? -16.916 22.991 -15.679 1.00 49.19 95 GLU A O 1
ATOM 681 N N . HIS A 1 96 ? -15.927 23.408 -13.706 1.00 54.00 96 HIS A N 1
ATOM 682 C CA . HIS A 1 96 ? -17.147 23.386 -12.915 1.00 54.00 96 HIS A CA 1
ATOM 683 C C . HIS A 1 96 ? -17.430 24.832 -12.509 1.00 54.00 96 HIS A C 1
ATOM 685 O O . HIS A 1 96 ? -16.606 25.446 -11.828 1.00 54.00 96 HIS A O 1
ATOM 691 N N . GLN A 1 97 ? -18.543 25.370 -13.016 1.00 54.25 97 GLN A N 1
ATOM 692 C CA . GLN A 1 97 ? -19.124 26.630 -12.549 1.00 54.25 97 GLN A CA 1
ATOM 693 C C . GLN A 1 97 ? -19.645 26.494 -11.120 1.00 54.25 97 GLN A C 1
ATOM 695 O O . GLN A 1 97 ? -20.125 25.386 -10.780 1.00 54.25 97 GLN A O 1
#

Foldseek 3Di:
DDDDDDDDDDDDDDPDDDDDDPPPPPPDDDDDDDDDPCPVPDDDDPDPQPVVNVVVVVVVVCVVCVHPCNVVDPDDDDDDDDDDPDDDDDDPPDDDD

Sequence (97 aa):
MAAALALPLAACAQPTAPRPDAAAANTAVPASGYRSVFEHYRAAGNEQTPPAQVWRAANDEVARLGGHAGHSKEDPPDTSAPAQPAPLAPARHGEHQ

Secondary structure (DSSP, 8-state):
----------------PPPP-TT-TT---PPP----TTTT--PPP--SS-HHHHHHHHHHHHHHTTGGGGGG--------PPPPPPPPPPP-PPP--

pLDDT: mean 72.21, std 15.12, range [42.75, 96.0]

Radius of gyration: 36.31 Å; chains: 1; bounding box: 47×75×97 Å